Protein AF-A0A1G1XR30-F1 (afdb_monomer_lite)

Organism: NCBI:txid1797530

pLDDT: mean 86.67, std 16.62, range [34.44, 98.75]

Structure (mmCIF, N/CA/C/O backbone):
data_AF-A0A1G1XR30-F1
#
_entry.id   AF-A0A1G1XR30-F1
#
loop_
_atom_site.group_PDB
_atom_site.id
_atom_site.type_symbol
_atom_site.label_atom_id
_atom_site.label_alt_id
_atom_site.label_comp_id
_atom_site.label_asym_id
_atom_site.label_entity_id
_atom_site.label_seq_id
_atom_site.pdbx_PDB_ins_code
_atom_site.Cartn_x
_atom_site.Cartn_y
_atom_site.Cartn_z
_atom_site.occupancy
_atom_site.B_iso_or_equiv
_atom_site.auth_seq_id
_atom_site.auth_comp_id
_atom_site.auth_asym_id
_atom_site.auth_atom_id
_atom_site.pdbx_PDB_model_num
ATOM 1 N N . MET A 1 1 ? 11.227 28.232 21.917 1.00 34.44 1 MET A N 1
ATOM 2 C CA . MET A 1 1 ? 9.806 28.380 22.288 1.00 34.44 1 MET A CA 1
ATOM 3 C C . MET A 1 1 ? 9.080 27.124 21.845 1.00 34.44 1 MET A C 1
ATOM 5 O O . MET A 1 1 ? 8.866 26.939 20.656 1.00 34.44 1 MET A O 1
ATOM 9 N N . THR A 1 2 ? 8.831 26.205 22.771 1.00 39.62 2 THR A N 1
ATOM 10 C CA . THR A 1 2 ? 8.026 25.003 22.533 1.00 39.62 2 THR A CA 1
ATOM 11 C C . THR A 1 2 ? 6.559 25.397 22.644 1.00 39.62 2 THR A C 1
ATOM 13 O O . THR A 1 2 ? 6.115 25.782 23.719 1.00 39.62 2 THR A O 1
ATOM 16 N N . ASN A 1 3 ? 5.825 25.362 21.531 1.00 47.16 3 ASN A N 1
ATOM 17 C CA . ASN A 1 3 ? 4.377 25.556 21.549 1.00 47.16 3 ASN A CA 1
ATOM 18 C C . ASN A 1 3 ? 3.740 24.361 22.264 1.00 47.16 3 ASN A C 1
ATOM 20 O O . ASN A 1 3 ? 3.674 23.264 21.707 1.00 47.16 3 ASN A O 1
ATOM 24 N N . GLU A 1 4 ? 3.308 24.564 23.506 1.00 55.84 4 GLU A N 1
ATOM 25 C CA . GLU A 1 4 ? 2.502 23.588 24.231 1.00 55.84 4 GLU A CA 1
ATOM 26 C C . GLU A 1 4 ? 1.084 23.583 23.654 1.00 55.84 4 GLU A C 1
ATOM 28 O O . GLU A 1 4 ? 0.382 24.592 23.668 1.00 55.84 4 GLU A O 1
ATOM 33 N N . ILE A 1 5 ? 0.679 22.438 23.107 1.00 66.88 5 ILE A N 1
ATOM 34 C CA . ILE A 1 5 ? -0.665 22.231 22.562 1.00 66.88 5 ILE A CA 1
ATOM 35 C C . ILE A 1 5 ? -1.652 22.164 23.730 1.00 66.88 5 ILE A C 1
ATOM 37 O O . ILE A 1 5 ? -1.473 21.377 24.664 1.00 66.88 5 ILE A O 1
ATOM 41 N N . THR A 1 6 ? -2.723 22.954 23.675 1.00 77.75 6 THR A N 1
ATOM 42 C CA . THR A 1 6 ? -3.754 22.950 24.720 1.00 77.75 6 THR A CA 1
ATOM 43 C C . THR A 1 6 ? -4.584 21.659 24.689 1.00 77.75 6 THR A C 1
ATOM 45 O O . THR A 1 6 ? -4.747 21.011 23.653 1.00 77.75 6 THR A O 1
ATOM 48 N N . LYS A 1 7 ? -5.181 21.277 25.828 1.00 67.69 7 LYS A N 1
ATOM 49 C CA . LYS A 1 7 ? -6.085 20.108 25.911 1.00 67.69 7 LYS A CA 1
ATOM 50 C C . LYS A 1 7 ? -7.277 20.211 24.948 1.00 67.69 7 LYS A C 1
ATOM 52 O O . LYS A 1 7 ? -7.730 19.194 24.429 1.00 67.69 7 LYS A O 1
ATOM 57 N N . GLU A 1 8 ? -7.756 21.427 24.694 1.00 68.44 8 GLU A N 1
ATOM 58 C CA . GLU A 1 8 ? -8.850 21.724 23.762 1.00 68.44 8 GLU A CA 1
ATOM 59 C C . GLU A 1 8 ? -8.430 21.471 22.300 1.00 68.44 8 GLU A C 1
ATOM 61 O O . GLU A 1 8 ? -9.174 20.877 21.519 1.00 68.44 8 GLU A O 1
ATOM 66 N N . GLU A 1 9 ? -7.207 21.866 21.933 1.00 68.50 9 GLU A N 1
ATOM 67 C CA . GLU A 1 9 ? -6.626 21.636 20.605 1.00 68.50 9 GLU A CA 1
ATOM 68 C C . GLU A 1 9 ? -6.297 20.162 20.375 1.00 68.50 9 GLU A C 1
ATOM 70 O O . GLU A 1 9 ? -6.609 19.625 19.311 1.00 68.50 9 GLU A O 1
ATOM 75 N N . ALA A 1 10 ? -5.753 19.479 21.386 1.00 58.66 10 ALA A N 1
ATOM 76 C CA . ALA A 1 10 ? -5.552 18.034 21.355 1.00 58.66 10 ALA A CA 1
ATOM 77 C C . ALA A 1 10 ? -6.887 17.289 21.169 1.00 58.66 10 ALA A C 1
ATOM 79 O O . ALA A 1 10 ? -6.983 16.386 20.336 1.00 58.66 10 ALA A O 1
ATOM 80 N N . LYS A 1 11 ? -7.948 17.708 21.874 1.00 58.22 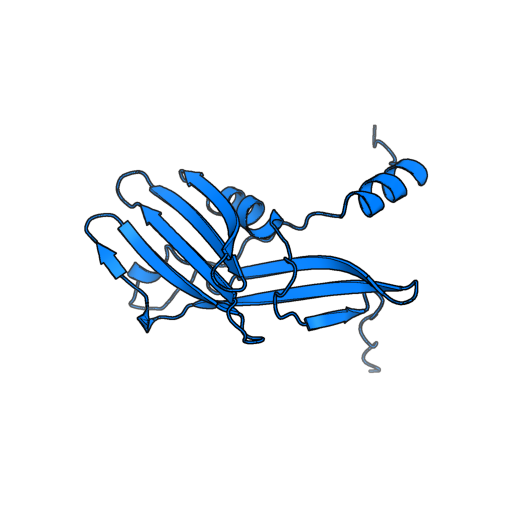11 LYS A N 1
ATOM 81 C CA . LYS A 1 11 ? -9.295 17.135 21.735 1.00 58.22 11 LYS A CA 1
ATOM 82 C C . LYS A 1 11 ? -9.871 17.362 20.332 1.00 58.22 11 LYS A C 1
ATOM 84 O O . LYS A 1 11 ? -10.321 16.400 19.717 1.00 58.22 11 LYS A O 1
ATOM 89 N N . LYS A 1 12 ? -9.780 18.580 19.782 1.00 57.88 12 LYS A N 1
ATOM 90 C CA . LYS A 1 12 ? -10.214 18.888 18.403 1.00 57.88 12 LYS A CA 1
ATOM 91 C C . LYS A 1 12 ? -9.410 18.128 17.343 1.00 57.88 12 LYS A C 1
ATOM 93 O O . LYS A 1 12 ? -9.978 17.685 16.348 1.00 57.88 12 LYS A O 1
ATOM 98 N N . ALA A 1 13 ? -8.102 17.954 17.537 1.00 56.91 13 ALA A N 1
ATOM 99 C CA . ALA A 1 13 ? -7.259 17.153 16.647 1.00 56.91 13 ALA A CA 1
ATOM 100 C C . ALA A 1 13 ? -7.635 15.663 16.695 1.00 56.91 13 ALA A C 1
ATOM 102 O O . ALA A 1 13 ? -7.680 15.002 15.660 1.00 56.91 13 ALA A O 1
ATOM 103 N N . MET A 1 14 ? -7.972 15.143 17.878 1.00 53.34 14 MET A N 1
ATOM 104 C CA . MET A 1 14 ? -8.481 13.779 18.035 1.00 53.34 14 MET A CA 1
ATOM 105 C C . MET A 1 14 ? -9.881 13.593 17.434 1.00 53.34 14 MET A C 1
ATOM 107 O O . MET A 1 14 ? -10.152 12.536 16.872 1.00 53.34 14 MET A O 1
ATOM 111 N N . GLU A 1 15 ? -10.757 14.598 17.517 1.00 53.97 15 GLU A N 1
ATOM 112 C CA . GLU A 1 15 ? -12.091 14.591 16.891 1.00 53.97 15 GLU A CA 1
ATOM 113 C C . GLU A 1 15 ? -12.017 14.649 15.358 1.00 53.97 15 GLU A C 1
ATOM 115 O O . GLU A 1 15 ? -12.834 14.028 14.683 1.00 53.97 15 GLU A O 1
ATOM 120 N N . LYS A 1 16 ? -10.998 15.318 14.804 1.00 55.72 16 LYS A N 1
ATOM 121 C CA . LYS A 1 16 ? -10.671 15.285 13.367 1.00 55.72 16 LYS A CA 1
ATOM 122 C C . LYS A 1 16 ? -9.997 13.981 12.916 1.00 55.72 16 LYS A C 1
ATOM 124 O O . LYS A 1 16 ? -9.879 13.752 11.716 1.00 55.72 16 LYS A O 1
ATOM 129 N N . GLY A 1 17 ? -9.577 13.136 13.859 1.00 57.28 17 GLY A N 1
ATOM 130 C CA . GLY A 1 17 ? -8.796 11.929 13.611 1.00 57.28 17 GLY A CA 1
ATOM 131 C C . GLY A 1 17 ? -7.291 12.207 13.539 1.00 57.28 17 GLY A C 1
ATOM 132 O O . GLY A 1 17 ? -6.822 13.113 12.849 1.00 57.28 17 GLY A O 1
ATOM 133 N N . THR A 1 18 ? -6.501 11.400 14.250 1.00 66.75 18 THR A N 1
ATOM 134 C CA . THR A 1 18 ? -5.039 11.398 14.110 1.00 66.75 18 THR A CA 1
ATOM 135 C C . THR A 1 18 ? -4.657 10.597 12.869 1.00 66.75 18 THR A C 1
ATOM 137 O O . THR A 1 18 ? -5.009 9.422 12.754 1.00 66.75 18 THR A O 1
ATOM 140 N N . HIS A 1 19 ? -3.923 11.232 11.957 1.00 70.56 19 HIS A N 1
ATOM 141 C CA . HIS A 1 19 ? -3.406 10.597 10.750 1.00 70.56 19 HIS A CA 1
ATOM 142 C C . HIS A 1 19 ? -2.028 10.002 11.052 1.00 70.56 19 HIS A C 1
ATOM 144 O O . HIS A 1 19 ? -1.171 10.684 11.614 1.00 70.56 19 HIS A O 1
ATOM 150 N N . PHE A 1 20 ? -1.812 8.739 10.688 1.00 84.69 20 PHE A N 1
ATOM 151 C CA . PHE A 1 20 ? -0.543 8.049 10.906 1.00 84.69 20 PHE A CA 1
ATOM 152 C C . PHE A 1 20 ? 0.108 7.728 9.570 1.00 84.69 20 PHE A C 1
ATOM 154 O O . PHE A 1 20 ? -0.454 6.987 8.767 1.00 84.69 20 PHE A O 1
ATOM 161 N N . GLY A 1 21 ? 1.294 8.291 9.353 1.00 90.94 21 GLY A N 1
ATOM 162 C CA . GLY A 1 21 ? 2.155 7.939 8.235 1.00 90.94 21 GLY A CA 1
ATOM 163 C C . GLY A 1 21 ? 3.177 6.888 8.658 1.00 90.94 21 GLY A C 1
ATOM 164 O O . GLY A 1 21 ? 3.831 7.028 9.689 1.00 90.94 21 GLY A O 1
ATOM 165 N N . PHE A 1 22 ? 3.338 5.861 7.838 1.00 95.31 22 PHE A N 1
ATOM 166 C CA . PHE A 1 22 ? 4.352 4.825 7.956 1.00 95.31 22 PHE A CA 1
ATOM 167 C C . PHE A 1 22 ? 5.174 4.768 6.675 1.00 95.31 22 PHE A C 1
ATOM 169 O O . PHE A 1 22 ? 4.650 4.900 5.567 1.00 95.31 22 PHE A O 1
ATOM 176 N N . VAL A 1 23 ? 6.472 4.528 6.830 1.00 97.00 23 VAL A N 1
ATOM 177 C CA . VAL A 1 23 ? 7.369 4.260 5.710 1.00 97.00 23 VAL A CA 1
ATOM 178 C C . VAL A 1 23 ? 7.777 2.792 5.788 1.00 97.00 23 VAL A C 1
ATOM 180 O O . VAL A 1 23 ? 8.439 2.408 6.751 1.00 97.00 23 VAL A O 1
ATOM 183 N N . PRO A 1 24 ? 7.368 1.952 4.826 1.00 97.31 24 PRO A N 1
ATOM 184 C CA . PRO A 1 24 ? 7.743 0.553 4.814 1.00 97.31 24 PRO A CA 1
ATOM 185 C C . PRO A 1 24 ? 9.203 0.384 4.396 1.00 97.31 24 PRO A C 1
ATOM 187 O O . PRO A 1 24 ? 9.777 1.216 3.684 1.00 97.31 24 PRO A O 1
ATOM 190 N N . HIS A 1 25 ? 9.781 -0.745 4.791 1.00 97.06 25 HIS A N 1
ATOM 191 C CA . HIS A 1 25 ? 11.036 -1.211 4.216 1.00 97.06 25 HIS A CA 1
ATOM 192 C C . HIS A 1 25 ? 10.829 -1.641 2.763 1.00 97.06 25 HIS A C 1
ATOM 194 O O . HIS A 1 25 ? 9.729 -2.037 2.364 1.00 97.06 25 HIS A O 1
ATOM 200 N N . ARG A 1 26 ? 11.898 -1.570 1.969 1.00 96.44 26 ARG A N 1
ATOM 201 C CA . ARG A 1 26 ? 11.903 -2.110 0.609 1.00 96.44 26 ARG A CA 1
ATOM 202 C C . ARG A 1 26 ? 11.805 -3.634 0.645 1.00 96.44 26 ARG A C 1
ATOM 204 O O . ARG A 1 26 ? 12.294 -4.279 1.568 1.00 96.44 26 ARG A O 1
ATOM 211 N N . LEU A 1 27 ? 11.177 -4.196 -0.378 1.00 96.38 27 LEU A N 1
ATOM 212 C CA . LEU A 1 27 ? 11.146 -5.623 -0.647 1.00 96.38 27 LEU A CA 1
ATOM 213 C C . LEU A 1 27 ? 12.463 -6.021 -1.313 1.00 96.38 27 LEU A C 1
ATOM 215 O O . LEU A 1 27 ? 12.609 -5.965 -2.533 1.00 96.38 27 LEU A O 1
ATOM 219 N N . GLU A 1 28 ? 13.433 -6.394 -0.489 1.00 95.12 28 GLU A N 1
ATOM 220 C CA . GLU A 1 28 ? 14.760 -6.799 -0.940 1.00 95.12 28 GLU A CA 1
ATOM 221 C C . GLU A 1 28 ? 14.857 -8.323 -0.962 1.00 95.12 28 GLU A C 1
ATOM 223 O O . GLU A 1 28 ? 14.892 -8.983 0.076 1.00 95.12 28 GLU A O 1
ATOM 228 N N . ILE A 1 29 ? 14.903 -8.894 -2.166 1.00 92.62 29 ILE A N 1
ATOM 229 C CA . ILE A 1 29 ? 15.089 -10.332 -2.370 1.00 92.62 29 ILE A CA 1
ATOM 230 C C . ILE A 1 29 ? 16.402 -10.537 -3.120 1.00 92.62 29 ILE A C 1
ATOM 232 O O . ILE A 1 29 ? 16.587 -10.045 -4.238 1.00 92.62 29 ILE A O 1
ATOM 236 N N . LYS A 1 30 ? 17.328 -11.284 -2.510 1.00 92.38 30 LYS A N 1
ATOM 237 C CA . LYS A 1 30 ? 18.632 -11.585 -3.111 1.00 92.38 30 LYS A CA 1
ATOM 238 C C . LYS A 1 30 ? 18.436 -12.247 -4.480 1.00 92.38 30 LYS A C 1
ATOM 240 O O . LYS A 1 30 ? 17.761 -13.263 -4.588 1.00 92.38 30 LYS A O 1
ATOM 245 N N . GLY A 1 31 ? 19.031 -11.659 -5.518 1.00 90.69 31 GLY A N 1
ATOM 246 C CA . GLY A 1 31 ? 18.922 -12.141 -6.901 1.00 90.69 31 GLY A CA 1
ATOM 247 C C . GLY A 1 31 ? 17.702 -11.635 -7.685 1.00 90.69 31 GLY A C 1
ATOM 248 O O . GLY A 1 31 ? 17.606 -11.927 -8.871 1.00 90.69 31 GLY A O 1
ATOM 249 N N . PHE A 1 32 ? 16.806 -10.842 -7.080 1.00 90.62 32 PHE A N 1
ATOM 250 C CA . PHE A 1 32 ? 15.586 -10.347 -7.734 1.00 90.62 32 PHE A CA 1
ATOM 251 C C . PHE A 1 32 ? 15.389 -8.835 -7.544 1.00 90.62 32 PHE A C 1
ATOM 253 O O . PHE A 1 32 ? 14.414 -8.380 -6.947 1.00 90.62 32 PHE A O 1
ATOM 260 N N . SER A 1 33 ? 16.294 -8.038 -8.119 1.00 90.31 33 SER A N 1
ATOM 261 C CA . SER A 1 33 ? 16.284 -6.567 -8.013 1.00 90.31 33 SER A CA 1
ATOM 262 C C . SER A 1 33 ? 15.014 -5.898 -8.547 1.00 90.31 33 SER A C 1
ATOM 264 O O . SER A 1 33 ? 14.679 -4.799 -8.111 1.00 90.31 33 SER A O 1
ATOM 266 N N . LYS A 1 34 ? 14.266 -6.567 -9.437 1.00 89.94 34 LYS A N 1
ATOM 267 C CA . LYS A 1 34 ? 12.977 -6.082 -9.963 1.00 89.94 34 LYS A CA 1
ATOM 268 C C . LYS A 1 34 ? 11.943 -5.775 -8.869 1.00 89.94 34 LYS A C 1
ATOM 270 O O . LYS A 1 34 ? 11.032 -4.985 -9.097 1.00 89.94 34 LYS A O 1
ATOM 275 N N . TYR A 1 35 ? 12.084 -6.375 -7.684 1.00 93.62 35 TYR A N 1
ATOM 276 C CA . TYR A 1 35 ? 11.184 -6.144 -6.555 1.00 93.62 35 TYR A CA 1
ATOM 277 C C . TYR A 1 35 ? 11.586 -4.958 -5.668 1.00 93.62 35 TYR A C 1
ATOM 279 O O . TYR A 1 35 ? 10.769 -4.502 -4.876 1.00 93.62 35 TYR A O 1
ATOM 287 N N . ASN A 1 36 ? 12.773 -4.372 -5.852 1.00 93.88 36 ASN A N 1
ATOM 288 C CA . ASN A 1 36 ? 13.285 -3.299 -4.987 1.00 93.88 36 ASN A CA 1
ATOM 289 C C . ASN A 1 36 ? 12.482 -1.985 -5.088 1.00 93.88 36 ASN A C 1
ATOM 291 O O . ASN A 1 36 ? 12.627 -1.089 -4.247 1.00 93.88 36 ASN A O 1
ATOM 295 N N . HIS A 1 37 ? 11.637 -1.857 -6.115 1.00 94.75 37 HIS A N 1
ATOM 296 C CA . HIS A 1 37 ? 10.672 -0.766 -6.266 1.00 94.75 37 HIS A CA 1
ATOM 297 C C . HIS A 1 37 ? 9.447 -0.926 -5.365 1.00 94.75 37 HIS A C 1
ATOM 299 O O . HIS A 1 37 ? 8.627 -0.025 -5.284 1.00 94.75 37 HIS A O 1
ATOM 305 N N . PHE A 1 38 ? 9.298 -2.048 -4.674 1.00 97.62 38 PHE A N 1
ATOM 306 C CA . PHE A 1 38 ? 8.091 -2.374 -3.938 1.00 97.62 38 PHE A CA 1
ATOM 307 C C . PHE A 1 38 ? 8.369 -2.509 -2.442 1.00 97.62 38 PHE A C 1
ATOM 309 O O . PHE A 1 38 ? 9.497 -2.809 -2.056 1.00 97.62 38 PHE A O 1
ATOM 316 N N . PRO A 1 39 ? 7.394 -2.214 -1.571 1.00 97.81 39 PRO A N 1
ATOM 317 C CA . PRO A 1 39 ? 7.553 -2.363 -0.129 1.00 97.81 39 PRO A CA 1
ATOM 318 C C . PRO A 1 39 ? 7.408 -3.823 0.304 1.00 97.81 39 PRO A C 1
ATOM 320 O O . PRO A 1 39 ? 6.658 -4.580 -0.313 1.00 97.81 39 PRO A O 1
ATOM 323 N N . LEU A 1 40 ? 8.079 -4.206 1.395 1.00 98.00 40 LEU A N 1
ATOM 324 C CA . LEU A 1 40 ? 7.949 -5.543 1.988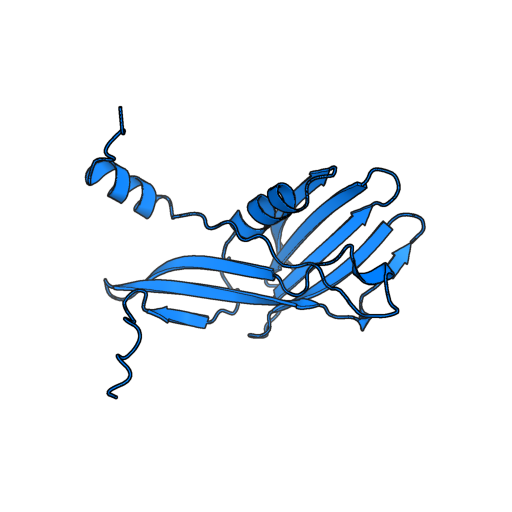 1.00 98.00 40 LEU A CA 1
ATOM 325 C C . LEU A 1 40 ? 6.493 -5.843 2.372 1.00 98.00 40 LEU A C 1
ATOM 327 O O . LEU A 1 40 ? 5.957 -6.893 2.043 1.00 98.00 40 LEU A O 1
ATOM 331 N N . ASN A 1 41 ? 5.855 -4.886 3.036 1.00 98.25 41 ASN A N 1
ATOM 332 C CA . ASN A 1 41 ? 4.447 -4.873 3.407 1.00 98.25 41 ASN A CA 1
ATOM 333 C C . ASN A 1 41 ? 4.022 -3.413 3.636 1.00 98.25 41 ASN A C 1
ATOM 335 O O . ASN A 1 41 ? 4.872 -2.540 3.816 1.00 98.25 41 ASN A O 1
ATOM 339 N N . VAL A 1 42 ? 2.720 -3.125 3.638 1.00 98.44 42 VAL A N 1
ATOM 340 C CA . VAL A 1 42 ? 2.202 -1.767 3.886 1.00 98.44 42 VAL A CA 1
ATOM 341 C C . VAL A 1 42 ? 1.223 -1.780 5.052 1.00 98.44 42 VAL A C 1
ATOM 343 O O . VAL A 1 42 ? 0.260 -2.544 5.063 1.00 98.44 42 VAL A O 1
ATOM 346 N N . LEU A 1 43 ? 1.483 -0.923 6.038 1.00 97.81 43 LEU A N 1
ATOM 347 C CA . LEU A 1 43 ? 0.677 -0.766 7.243 1.00 97.81 43 LEU A CA 1
ATOM 348 C C . LEU A 1 43 ? -0.244 0.451 7.114 1.00 97.81 43 LEU A C 1
ATOM 350 O O . LEU A 1 43 ? 0.224 1.562 6.869 1.00 97.81 43 LEU A O 1
ATOM 354 N N . PHE A 1 44 ? -1.534 0.248 7.365 1.00 96.19 44 PHE A N 1
ATOM 355 C CA . PHE A 1 44 ? -2.502 1.320 7.583 1.00 96.19 44 PHE A CA 1
ATOM 356 C C . PHE A 1 44 ? -3.021 1.256 9.014 1.00 96.19 44 PHE A C 1
ATOM 358 O O . PHE A 1 44 ? -3.319 0.176 9.530 1.00 96.19 44 PHE A O 1
ATOM 365 N N . MET A 1 45 ? -3.159 2.420 9.646 1.00 93.50 45 MET A N 1
ATOM 366 C CA . MET A 1 45 ? -3.685 2.527 11.001 1.00 93.50 45 MET A CA 1
ATOM 367 C C . MET A 1 45 ? -4.651 3.698 11.121 1.00 93.50 45 MET A C 1
ATOM 369 O O . MET A 1 45 ? -4.421 4.773 10.568 1.00 93.50 45 MET A O 1
ATOM 373 N N . SER A 1 46 ? -5.698 3.499 11.913 1.00 90.06 46 SER A N 1
ATOM 374 C CA . SER A 1 46 ? -6.566 4.577 12.377 1.00 90.06 46 SER A CA 1
ATOM 375 C C . SER A 1 46 ? -6.908 4.376 13.844 1.00 90.06 46 SER A C 1
ATOM 377 O O . SER A 1 46 ? -7.012 3.246 14.326 1.00 90.06 46 SER A O 1
ATOM 379 N N . LEU A 1 47 ? -7.089 5.483 14.558 1.00 86.81 47 LEU A N 1
ATOM 380 C CA . LEU A 1 47 ? -7.645 5.468 15.904 1.00 86.81 47 LEU A CA 1
ATOM 381 C C . LEU A 1 47 ? -9.163 5.588 15.824 1.00 86.81 47 LEU A C 1
ATOM 383 O O . LEU A 1 47 ? -9.691 6.406 15.075 1.00 86.81 47 LEU A O 1
ATOM 387 N N . ALA A 1 48 ? -9.852 4.796 16.631 1.00 73.75 48 ALA A N 1
ATOM 388 C CA . ALA A 1 48 ? -11.287 4.881 16.827 1.00 73.75 48 ALA A CA 1
ATOM 389 C C . ALA A 1 48 ? -11.604 4.899 18.325 1.00 73.75 48 ALA A C 1
ATOM 391 O O . ALA A 1 48 ? -10.777 4.538 19.166 1.00 73.75 48 ALA A O 1
ATOM 392 N N . LYS A 1 49 ? -12.822 5.319 18.664 1.00 71.50 49 LYS A N 1
ATOM 393 C CA . LYS A 1 49 ? -13.391 5.101 19.994 1.00 71.50 49 LYS A CA 1
ATOM 394 C C . LYS A 1 49 ? -14.385 3.951 19.912 1.00 71.50 49 LYS A C 1
ATOM 396 O O . LYS A 1 49 ? -15.270 3.973 19.060 1.00 71.50 49 LYS A O 1
ATOM 401 N N . LYS A 1 50 ? -14.246 2.974 20.800 1.00 67.25 50 LYS A N 1
ATOM 402 C CA . LYS A 1 50 ? -15.187 1.869 20.985 1.00 67.25 50 LYS A CA 1
ATOM 403 C C . LYS A 1 50 ? -15.494 1.762 22.474 1.00 67.25 50 LYS A C 1
ATOM 405 O O . LYS A 1 50 ? -14.571 1.680 23.277 1.00 67.25 50 LYS A O 1
ATOM 410 N N . ASP A 1 51 ? -16.772 1.844 22.837 1.00 77.88 51 ASP A N 1
ATOM 411 C CA . ASP A 1 51 ? -17.246 1.735 24.226 1.00 77.88 51 ASP A CA 1
ATOM 412 C C . ASP A 1 51 ? -16.519 2.689 25.197 1.00 77.88 51 ASP A C 1
ATOM 414 O O . ASP A 1 51 ? -16.083 2.317 26.284 1.00 77.88 51 ASP A O 1
ATOM 418 N N . GLY A 1 52 ? -16.305 3.936 24.760 1.00 75.69 52 GLY A N 1
ATOM 419 C CA . GLY A 1 52 ? -15.593 4.965 25.529 1.00 75.69 52 GLY A CA 1
ATOM 420 C C . GLY A 1 52 ? -14.069 4.791 25.601 1.00 75.69 52 GLY A C 1
ATOM 421 O O . GLY A 1 52 ? -13.380 5.704 26.056 1.00 75.69 52 GLY A O 1
ATOM 422 N N . LYS A 1 53 ? -13.520 3.676 25.105 1.00 77.94 53 LYS A N 1
ATOM 423 C CA . LYS A 1 53 ? -12.080 3.399 25.056 1.00 77.94 53 LYS A CA 1
ATOM 424 C C . LYS A 1 53 ? -11.498 3.717 23.686 1.00 77.94 53 LYS A C 1
ATOM 426 O O . LYS A 1 53 ? -12.146 3.552 22.653 1.00 77.94 53 LYS A O 1
ATOM 431 N N . GLN A 1 54 ? -10.249 4.169 23.675 1.00 78.75 54 GLN A N 1
ATOM 432 C CA . GLN A 1 54 ? -9.503 4.365 22.440 1.00 78.75 54 GLN A CA 1
ATOM 433 C C . GLN A 1 54 ? -8.945 3.025 21.957 1.00 78.75 54 GLN A C 1
ATOM 435 O O . GLN A 1 54 ? -8.193 2.356 22.668 1.00 78.75 54 GLN A O 1
ATOM 440 N N .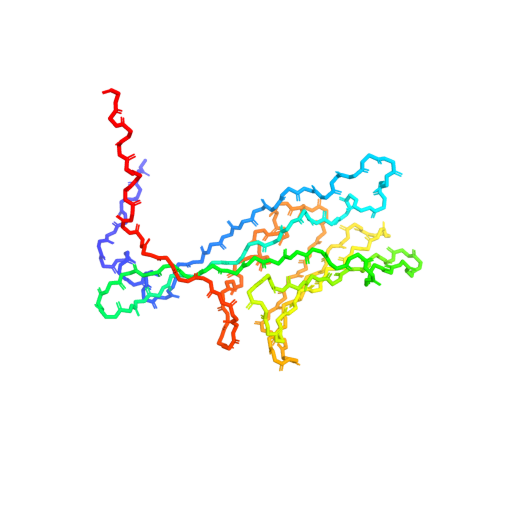 VAL A 1 55 ? -9.297 2.661 20.731 1.00 83.31 55 VAL A N 1
ATOM 441 C CA . VAL A 1 55 ? -8.798 1.469 20.047 1.00 83.31 55 VAL A CA 1
ATOM 442 C C . VAL A 1 55 ? -8.036 1.892 18.800 1.00 83.31 55 VAL A C 1
ATOM 444 O O . VAL A 1 55 ? -8.379 2.883 18.151 1.00 83.31 55 VAL A O 1
ATOM 447 N N . ARG A 1 56 ? -6.998 1.140 18.445 1.00 88.12 56 ARG A N 1
ATOM 448 C CA . ARG A 1 56 ? -6.339 1.262 17.142 1.00 88.12 56 ARG A CA 1
ATOM 449 C C . ARG A 1 56 ? -6.804 0.125 16.248 1.00 88.12 56 ARG A C 1
ATOM 451 O O . ARG A 1 56 ? -6.767 -1.035 16.652 1.00 88.12 56 ARG A O 1
ATOM 458 N N . GLY A 1 57 ? -7.242 0.463 15.045 1.00 90.38 57 GLY A N 1
ATOM 459 C CA . GLY A 1 57 ? -7.417 -0.499 13.967 1.00 90.38 57 GLY A CA 1
ATOM 460 C C . GLY A 1 57 ? -6.144 -0.547 13.134 1.00 90.38 57 GLY A C 1
ATOM 461 O O . GLY A 1 57 ? -5.581 0.501 12.816 1.00 90.38 57 GLY A O 1
ATOM 462 N N . ILE A 1 58 ? -5.708 -1.749 12.770 1.00 93.69 58 ILE A N 1
ATOM 463 C CA . ILE A 1 58 ? -4.520 -1.987 11.949 1.00 93.69 58 ILE A CA 1
ATOM 464 C C . ILE A 1 58 ? -4.877 -2.902 10.774 1.00 93.69 58 ILE A C 1
ATOM 466 O O . ILE A 1 58 ? -5.414 -3.988 10.984 1.00 93.69 58 ILE A O 1
ATOM 470 N N . ALA A 1 59 ? -4.519 -2.500 9.555 1.00 96.31 59 ALA A N 1
ATOM 471 C CA . ALA A 1 59 ? -4.545 -3.347 8.364 1.00 96.31 59 ALA A CA 1
ATOM 472 C C . ALA A 1 59 ? -3.131 -3.472 7.788 1.00 96.31 59 ALA A C 1
ATOM 474 O O . ALA A 1 59 ? -2.423 -2.472 7.653 1.00 96.31 59 ALA A O 1
ATOM 475 N N . VAL A 1 60 ? -2.722 -4.699 7.467 1.00 98.31 60 VAL A N 1
ATOM 476 C CA . VAL A 1 60 ? -1.417 -4.992 6.866 1.00 98.31 60 VAL A CA 1
ATOM 477 C C . VAL A 1 60 ? -1.656 -5.601 5.498 1.00 98.31 60 VAL A C 1
ATOM 479 O O . VAL A 1 60 ? -2.471 -6.509 5.353 1.00 98.31 60 VAL A O 1
ATOM 482 N N . TYR A 1 61 ? -0.952 -5.071 4.509 1.00 98.69 61 TYR A N 1
ATOM 483 C CA . TYR A 1 61 ? -1.033 -5.488 3.121 1.00 98.69 61 TYR A CA 1
ATOM 484 C C . TYR A 1 61 ? 0.278 -6.147 2.714 1.00 98.69 61 TYR A C 1
ATOM 486 O O . TYR A 1 61 ? 1.339 -5.535 2.862 1.00 98.69 61 TYR A O 1
ATOM 494 N N . GLU A 1 62 ? 0.198 -7.362 2.182 1.00 98.69 62 GLU A N 1
ATOM 495 C CA . GLU A 1 62 ? 1.347 -8.140 1.712 1.00 98.69 62 GLU A CA 1
ATOM 496 C C . GLU A 1 62 ? 1.354 -8.266 0.185 1.00 98.69 62 GLU A C 1
ATOM 498 O O . GLU A 1 62 ? 0.283 -8.272 -0.436 1.00 98.69 62 GLU A O 1
ATOM 503 N N . PRO A 1 63 ? 2.547 -8.322 -0.438 1.00 98.25 63 PRO A N 1
ATOM 504 C CA . PRO A 1 63 ? 2.679 -8.393 -1.885 1.00 98.25 63 PRO A CA 1
ATOM 505 C C . PRO A 1 63 ? 2.083 -9.696 -2.418 1.00 98.25 63 PRO A C 1
ATOM 507 O O . PRO A 1 63 ? 2.382 -10.787 -1.938 1.00 98.25 63 PRO A O 1
ATOM 510 N N . ASP A 1 64 ? 1.273 -9.587 -3.466 1.00 97.75 64 ASP A N 1
ATOM 511 C CA . ASP A 1 64 ? 0.812 -10.725 -4.254 1.00 97.75 64 ASP A CA 1
ATOM 512 C C . ASP A 1 64 ? 1.724 -10.869 -5.480 1.00 97.75 64 ASP A C 1
ATOM 514 O O . ASP A 1 64 ? 1.509 -10.244 -6.524 1.00 97.75 64 ASP A O 1
ATOM 518 N N . PHE A 1 65 ? 2.776 -11.682 -5.344 1.00 96.00 65 PHE A N 1
ATOM 519 C CA . PHE A 1 65 ? 3.819 -11.842 -6.365 1.00 96.00 65 PHE A CA 1
ATOM 520 C C . PHE A 1 65 ? 3.287 -12.291 -7.733 1.00 96.00 65 PHE A C 1
ATOM 522 O O . PHE A 1 65 ? 3.897 -11.966 -8.754 1.00 96.00 65 PHE A O 1
ATOM 529 N N . HIS A 1 66 ? 2.146 -12.985 -7.783 1.00 97.19 66 HIS A N 1
ATOM 530 C CA . HIS A 1 66 ? 1.522 -13.426 -9.035 1.00 97.19 66 HIS A CA 1
ATOM 531 C C . HIS A 1 66 ? 0.930 -12.271 -9.849 1.00 97.19 66 HIS A C 1
ATOM 533 O O . HIS A 1 66 ? 0.651 -12.421 -11.037 1.00 97.19 66 HIS A O 1
ATOM 539 N N . THR A 1 67 ? 0.752 -11.106 -9.227 1.00 97.94 67 THR A N 1
ATOM 540 C CA . THR A 1 67 ? 0.218 -9.905 -9.879 1.00 97.94 67 THR A CA 1
ATOM 541 C C . THR A 1 67 ? 1.299 -8.959 -10.371 1.00 97.94 67 THR A C 1
ATOM 543 O O . THR A 1 67 ? 0.968 -7.944 -10.988 1.00 97.94 67 THR A O 1
ATOM 546 N N . TYR A 1 68 ? 2.573 -9.276 -10.117 1.00 97.81 68 TYR A N 1
ATOM 547 C CA . TYR A 1 68 ? 3.670 -8.478 -10.636 1.00 97.81 68 TYR A CA 1
ATOM 548 C C . TYR A 1 68 ? 3.625 -8.456 -12.164 1.00 97.81 68 TYR A C 1
ATOM 550 O O . TYR A 1 68 ? 3.637 -9.500 -12.821 1.00 97.81 68 TYR A O 1
ATOM 558 N N . LYS A 1 69 ? 3.609 -7.250 -12.725 1.00 97.25 69 LYS A N 1
ATOM 559 C CA . LYS A 1 69 ? 3.668 -7.018 -14.165 1.00 97.25 69 LYS A CA 1
ATOM 560 C C . LYS A 1 69 ? 4.668 -5.913 -14.461 1.00 97.25 69 LYS A C 1
ATOM 562 O O . LYS A 1 69 ? 4.714 -4.907 -13.752 1.00 97.25 69 LYS A O 1
ATOM 567 N N . LYS A 1 70 ? 5.432 -6.102 -15.535 1.00 96.88 70 LYS A N 1
ATOM 568 C CA . LYS A 1 70 ? 6.255 -5.062 -16.148 1.00 96.88 70 LYS A CA 1
ATOM 569 C C . LYS A 1 70 ? 5.738 -4.804 -17.557 1.00 96.88 70 LYS A C 1
ATOM 571 O O . LYS A 1 70 ? 5.692 -5.734 -18.356 1.00 96.88 70 LYS A O 1
ATOM 576 N N . ASP A 1 71 ? 5.345 -3.567 -17.827 1.00 95.75 71 ASP A N 1
ATOM 577 C CA . ASP A 1 71 ? 4.895 -3.102 -19.139 1.00 95.75 71 ASP A CA 1
ATOM 578 C C . ASP A 1 71 ? 5.706 -1.861 -19.524 1.00 95.75 71 ASP A C 1
ATOM 580 O O . ASP A 1 71 ? 5.539 -0.777 -18.960 1.00 95.75 71 ASP A O 1
ATOM 584 N N . GLY A 1 72 ? 6.690 -2.053 -20.404 1.00 96.00 72 GLY A N 1
ATOM 585 C CA . GLY A 1 72 ? 7.703 -1.042 -20.694 1.00 96.00 72 GLY A CA 1
ATOM 586 C C . GLY A 1 72 ? 8.432 -0.576 -19.425 1.00 96.00 72 GLY A C 1
ATOM 587 O O . GLY A 1 72 ? 9.137 -1.352 -18.777 1.00 96.00 72 GLY A O 1
ATOM 588 N N . HIS A 1 73 ? 8.260 0.702 -19.083 1.00 96.62 73 HIS A N 1
ATOM 589 C CA . HIS A 1 73 ? 8.848 1.347 -17.902 1.00 96.62 73 HIS A CA 1
ATOM 590 C C . HIS A 1 73 ? 7.976 1.238 -16.640 1.00 96.62 73 HIS A C 1
ATOM 592 O O . HIS A 1 73 ? 8.394 1.668 -15.565 1.00 96.62 73 HIS A O 1
ATOM 598 N N . LEU A 1 74 ? 6.762 0.692 -16.745 1.00 97.56 74 LEU A N 1
ATOM 599 C CA . LEU A 1 74 ? 5.834 0.574 -15.626 1.00 97.56 74 LEU A CA 1
ATOM 600 C C . LEU A 1 74 ? 6.003 -0.774 -14.934 1.00 97.56 74 LEU A C 1
ATOM 602 O O . LEU A 1 74 ? 5.882 -1.829 -15.553 1.00 97.56 74 LEU A O 1
ATOM 606 N N . ASN A 1 75 ? 6.223 -0.734 -13.625 1.00 97.81 75 ASN A N 1
ATOM 607 C CA . ASN A 1 75 ? 6.177 -1.890 -12.743 1.00 97.81 75 ASN A CA 1
ATOM 608 C C . ASN A 1 75 ? 4.919 -1.787 -11.883 1.00 97.81 75 ASN A C 1
ATOM 610 O O . ASN A 1 75 ? 4.743 -0.799 -11.178 1.00 97.81 75 ASN A O 1
ATOM 614 N N . LEU A 1 76 ? 4.071 -2.809 -11.898 1.00 98.06 76 LEU A N 1
ATOM 615 C CA . LEU A 1 76 ? 2.831 -2.879 -11.125 1.00 98.06 76 LEU A CA 1
ATOM 616 C C . LEU A 1 76 ? 2.868 -4.105 -10.213 1.00 98.06 76 LEU A C 1
ATOM 618 O O . LEU A 1 76 ? 3.261 -5.184 -10.651 1.00 98.06 76 LEU A O 1
ATOM 622 N N . MET A 1 77 ? 2.392 -3.958 -8.980 1.00 98.50 77 MET A N 1
ATOM 623 C CA . MET A 1 77 ? 2.081 -5.088 -8.107 1.00 98.50 77 MET A CA 1
ATOM 624 C C . MET A 1 77 ? 0.880 -4.765 -7.226 1.00 98.50 77 MET A C 1
ATOM 626 O O . MET A 1 77 ? 0.735 -3.648 -6.717 1.00 98.50 77 MET A O 1
ATOM 630 N N . ARG A 1 78 ? 0.008 -5.757 -7.058 1.00 98.56 78 ARG A N 1
ATOM 631 C CA . ARG A 1 78 ? -1.095 -5.714 -6.106 1.00 98.56 78 ARG A CA 1
ATOM 632 C C . ARG A 1 78 ? -0.641 -6.309 -4.780 1.00 98.56 78 ARG A C 1
ATOM 634 O O . ARG A 1 78 ? 0.175 -7.223 -4.724 1.00 98.56 78 ARG A O 1
ATOM 641 N N . TYR A 1 79 ? -1.222 -5.790 -3.718 1.00 98.75 79 TYR A N 1
ATOM 642 C CA . TYR A 1 79 ? -1.102 -6.272 -2.362 1.00 98.75 79 TYR A CA 1
ATOM 643 C C . TYR A 1 79 ? -2.491 -6.624 -1.846 1.00 98.75 79 TYR A C 1
ATOM 645 O O . TYR A 1 79 ? -3.469 -5.945 -2.179 1.00 98.75 79 TYR A O 1
ATOM 653 N N . HIS A 1 80 ? -2.572 -7.654 -1.014 1.00 98.44 80 HIS A N 1
ATOM 654 C CA . HIS A 1 80 ? -3.812 -8.086 -0.380 1.00 98.44 80 HIS A CA 1
ATOM 655 C C . HIS A 1 80 ? -3.737 -7.863 1.127 1.00 98.44 80 HIS A C 1
ATOM 657 O O . HIS A 1 80 ? -2.673 -7.968 1.736 1.00 98.44 80 HIS A O 1
ATOM 663 N N . ASN A 1 81 ? -4.874 -7.533 1.729 1.00 98.38 81 ASN A N 1
ATOM 664 C CA . ASN A 1 81 ? -4.975 -7.423 3.175 1.00 98.38 81 ASN A CA 1
ATOM 665 C C . ASN A 1 81 ? -4.886 -8.814 3.822 1.00 98.38 81 ASN A C 1
ATOM 667 O O . ASN A 1 81 ? -5.682 -9.697 3.493 1.00 98.38 81 ASN A O 1
ATOM 671 N N . ILE A 1 82 ? -3.974 -8.999 4.779 1.00 98.25 82 ILE A N 1
ATOM 672 C CA . ILE A 1 82 ? -3.778 -10.291 5.461 1.00 98.25 82 ILE A CA 1
ATOM 673 C C . ILE A 1 82 ? -4.999 -10.723 6.287 1.00 98.25 82 ILE A C 1
ATOM 675 O O . ILE A 1 82 ? -5.171 -11.901 6.583 1.00 98.25 82 ILE A O 1
ATOM 679 N N . TYR A 1 83 ? -5.871 -9.779 6.656 1.00 97.12 83 TYR A N 1
ATOM 680 C CA . TYR A 1 83 ? -7.113 -10.055 7.384 1.00 97.12 83 TYR A CA 1
ATOM 681 C C . TYR A 1 83 ? -8.282 -10.426 6.450 1.00 97.12 83 TYR A C 1
ATOM 683 O O . TYR A 1 83 ? -9.421 -10.569 6.903 1.00 97.12 83 TYR A O 1
ATOM 691 N N . GLY A 1 84 ? -8.006 -10.581 5.151 1.00 94.56 84 GLY A N 1
ATOM 692 C CA . GLY A 1 84 ? -8.948 -11.020 4.129 1.00 94.56 84 GLY A CA 1
ATOM 693 C C . GLY A 1 84 ? -9.925 -9.942 3.655 1.00 94.56 84 GLY A C 1
ATOM 694 O O . GLY A 1 84 ? -9.764 -8.746 3.903 1.00 94.56 84 GLY A O 1
ATOM 695 N N . GLY A 1 85 ? -10.978 -10.399 2.972 1.00 94.81 85 GLY A N 1
ATOM 696 C CA . GLY A 1 85 ? -11.967 -9.541 2.321 1.00 94.81 85 GLY A CA 1
ATOM 697 C C . GLY A 1 85 ? -11.507 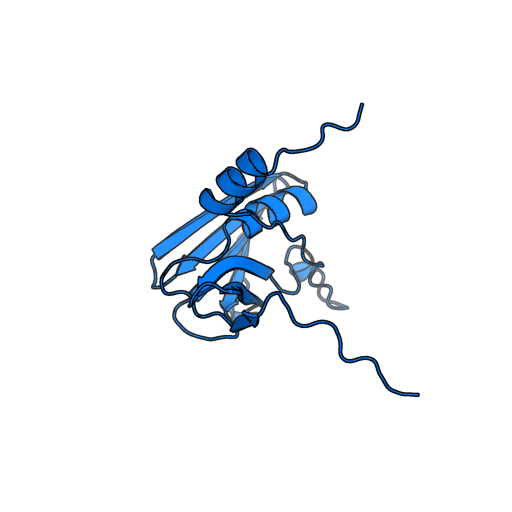-9.001 0.965 1.00 94.81 85 GLY A C 1
ATOM 698 O O . GLY A 1 85 ? -10.407 -9.279 0.496 1.00 94.81 85 GLY A O 1
ATOM 699 N N . ASP A 1 86 ? -12.377 -8.216 0.337 1.00 97.12 86 ASP A N 1
ATOM 700 C CA . ASP A 1 86 ? -12.102 -7.529 -0.925 1.00 97.12 86 ASP A CA 1
ATOM 701 C C . ASP A 1 86 ? -11.350 -6.218 -0.634 1.00 97.12 86 ASP A C 1
ATOM 703 O O . ASP A 1 86 ? -11.920 -5.130 -0.625 1.00 97.12 86 ASP A O 1
ATOM 707 N N . CYS A 1 87 ? -10.090 -6.342 -0.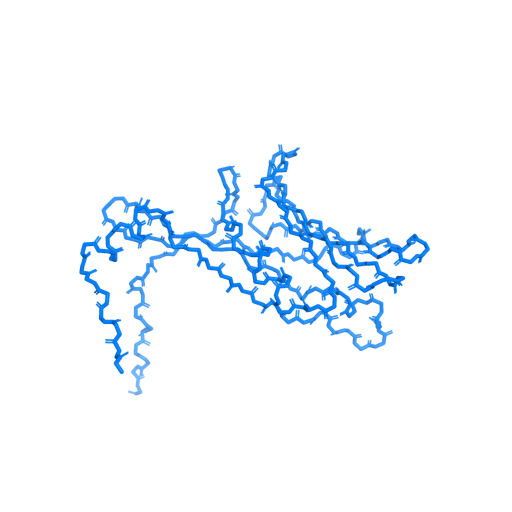214 1.00 98.12 87 CYS A N 1
ATOM 708 C CA . CYS A 1 87 ? -9.251 -5.240 0.258 1.00 98.12 87 CYS A CA 1
ATOM 709 C C . CYS A 1 87 ? -7.886 -5.308 -0.430 1.00 98.12 87 CYS A C 1
ATOM 711 O O . CYS A 1 87 ? -7.073 -6.187 -0.126 1.00 98.12 87 CYS A O 1
ATOM 713 N N . PHE A 1 88 ? -7.617 -4.354 -1.320 1.00 98.44 88 PHE A N 1
ATOM 714 C CA . PHE A 1 88 ? -6.422 -4.342 -2.156 1.00 98.44 88 PHE A CA 1
ATOM 715 C C . PHE A 1 88 ? -5.675 -3.014 -2.097 1.00 98.44 88 PHE A C 1
ATOM 717 O O . PHE A 1 88 ? -6.257 -1.941 -1.932 1.00 98.44 88 PHE A O 1
ATOM 724 N N . LEU A 1 89 ? -4.364 -3.097 -2.297 1.00 98.69 89 LEU A N 1
ATOM 725 C CA . LEU A 1 89 ? -3.506 -1.950 -2.546 1.00 98.69 89 LEU A CA 1
ATOM 726 C C . LEU A 1 89 ? -2.734 -2.195 -3.843 1.00 98.69 89 LEU A C 1
ATOM 728 O O . LEU A 1 89 ? -2.074 -3.215 -3.996 1.00 98.69 89 LEU A O 1
ATOM 732 N N . TYR A 1 90 ? -2.808 -1.255 -4.772 1.00 98.56 90 TYR A N 1
ATOM 733 C CA . TYR A 1 90 ? -2.065 -1.285 -6.025 1.00 98.56 90 TYR A CA 1
ATOM 734 C C . TYR A 1 90 ? -0.903 -0.313 -5.924 1.00 98.56 90 TYR A C 1
ATOM 736 O O . TYR A 1 90 ? -1.105 0.845 -5.558 1.00 98.56 90 TYR A O 1
ATOM 744 N N . ILE A 1 91 ? 0.299 -0.774 -6.255 1.00 98.44 91 ILE A N 1
ATOM 745 C CA . ILE A 1 91 ? 1.494 0.063 -6.322 1.00 98.44 91 ILE A CA 1
ATOM 746 C C . ILE A 1 91 ? 2.031 -0.003 -7.742 1.00 98.44 91 ILE A C 1
ATOM 748 O O . ILE A 1 91 ? 2.242 -1.088 -8.284 1.00 98.44 91 ILE A O 1
ATOM 752 N N . VAL A 1 92 ? 2.251 1.170 -8.325 1.00 98.19 92 VAL A N 1
ATOM 753 C CA . VAL A 1 92 ? 2.903 1.348 -9.619 1.00 98.19 92 VAL A CA 1
ATOM 754 C C . VAL A 1 92 ? 4.172 2.159 -9.413 1.00 98.19 92 VAL A C 1
ATOM 756 O O . VAL A 1 92 ? 4.150 3.190 -8.738 1.00 98.19 92 VAL A O 1
ATOM 759 N N . TYR A 1 93 ? 5.259 1.712 -10.028 1.00 97.75 93 TYR A N 1
ATOM 760 C CA . TYR A 1 93 ? 6.488 2.472 -10.168 1.00 97.75 93 TYR A CA 1
ATOM 761 C C . TYR A 1 93 ? 6.824 2.663 -11.645 1.00 97.75 93 TYR A C 1
ATOM 763 O O . TYR A 1 93 ? 6.922 1.698 -12.401 1.00 97.75 93 TYR A O 1
ATOM 771 N N . ASP A 1 94 ? 7.006 3.917 -12.033 1.00 97.12 94 ASP A N 1
ATOM 772 C CA . ASP A 1 94 ? 7.407 4.337 -13.368 1.00 97.12 94 ASP A CA 1
ATOM 773 C C . ASP A 1 94 ? 8.921 4.598 -13.386 1.00 97.12 94 ASP A C 1
ATOM 775 O O . ASP A 1 94 ? 9.410 5.567 -12.800 1.00 97.12 94 ASP A O 1
ATOM 779 N N . GLU A 1 95 ? 9.668 3.723 -14.062 1.00 95.69 95 GLU A N 1
ATOM 780 C CA . GLU A 1 95 ? 11.124 3.814 -14.216 1.00 95.69 95 GLU A CA 1
ATOM 781 C C . GLU A 1 95 ? 11.554 5.013 -15.080 1.00 95.69 95 GLU A C 1
ATOM 783 O O . GLU A 1 95 ? 12.661 5.516 -14.903 1.00 95.69 95 GLU A O 1
ATOM 788 N N . SER A 1 96 ? 10.698 5.511 -15.982 1.00 96.12 96 SER A N 1
ATOM 789 C CA . SER A 1 96 ? 11.053 6.596 -16.913 1.00 96.12 96 SER A CA 1
ATOM 790 C C . SER A 1 96 ? 11.240 7.935 -16.202 1.00 96.12 96 SER A C 1
ATOM 792 O O . SER A 1 96 ? 12.040 8.775 -16.615 1.00 96.12 96 SER A O 1
ATOM 794 N N . ASN A 1 97 ? 10.501 8.141 -15.113 1.00 95.19 97 ASN A N 1
ATOM 795 C CA . ASN A 1 97 ? 10.484 9.401 -14.379 1.00 95.19 97 ASN A CA 1
ATOM 796 C C . ASN A 1 97 ? 10.627 9.219 -12.860 1.00 95.19 97 ASN A C 1
ATOM 798 O O . ASN A 1 97 ? 10.617 10.214 -12.132 1.00 95.19 97 ASN A O 1
ATOM 802 N N . GLY A 1 98 ? 10.783 7.983 -12.377 1.00 95.06 98 GLY A N 1
ATOM 803 C CA . GLY A 1 98 ? 10.946 7.648 -10.966 1.00 95.06 98 GLY A CA 1
ATOM 804 C C . GLY A 1 98 ? 9.712 7.954 -10.116 1.00 95.06 98 GLY A C 1
ATOM 805 O O . GLY A 1 98 ? 9.857 8.309 -8.940 1.00 95.06 98 GLY A O 1
ATOM 806 N N . LYS A 1 99 ? 8.511 7.898 -10.700 1.00 97.00 99 LYS A N 1
ATOM 807 C CA . LYS A 1 99 ? 7.252 8.230 -10.027 1.00 97.00 99 LYS A CA 1
ATOM 808 C C . LYS A 1 99 ? 6.591 6.990 -9.448 1.00 97.00 99 LYS A C 1
ATOM 810 O O . LYS A 1 99 ? 6.468 5.960 -10.100 1.00 97.00 99 LYS A O 1
ATOM 815 N N . TYR A 1 100 ? 6.111 7.136 -8.224 1.00 97.94 100 TYR A N 1
ATOM 816 C CA . TYR A 1 100 ? 5.232 6.187 -7.573 1.00 97.94 100 TYR A CA 1
ATOM 817 C C . TYR A 1 100 ? 3.779 6.620 -7.711 1.00 97.94 100 TYR A C 1
ATOM 819 O O . TYR A 1 100 ? 3.452 7.810 -7.622 1.00 97.94 100 TYR A O 1
ATOM 827 N N . TYR A 1 101 ? 2.911 5.630 -7.858 1.00 98.12 101 TYR A N 1
ATOM 828 C CA . TYR A 1 101 ? 1.477 5.747 -7.667 1.00 98.12 101 TYR A CA 1
ATOM 829 C C . TYR A 1 101 ? 1.007 4.617 -6.754 1.00 98.12 101 TYR A C 1
ATOM 831 O O . TYR A 1 101 ? 1.426 3.471 -6.903 1.00 98.12 101 TYR A O 1
ATOM 839 N N . GLY A 1 102 ? 0.151 4.947 -5.795 1.00 98.31 102 GLY A N 1
ATOM 840 C CA . GLY A 1 102 ? -0.459 3.989 -4.888 1.00 98.31 102 GLY A CA 1
ATOM 841 C C . GLY A 1 102 ? -1.957 4.216 -4.825 1.00 98.31 102 GLY A C 1
ATOM 842 O O . GLY A 1 102 ? -2.393 5.356 -4.672 1.00 98.31 102 GLY A O 1
ATOM 843 N N . GLU A 1 103 ? -2.744 3.152 -4.914 1.00 98.56 103 GLU A N 1
ATOM 844 C CA . GLU A 1 103 ? -4.199 3.209 -4.808 1.00 98.56 103 GLU A CA 1
ATOM 845 C C . GLU A 1 103 ? -4.725 2.116 -3.893 1.00 98.56 103 GLU A C 1
ATOM 847 O O . GLU A 1 103 ? -4.456 0.935 -4.100 1.00 98.56 103 GLU A O 1
ATOM 852 N N . LYS A 1 104 ? -5.520 2.520 -2.906 1.00 98.56 104 LYS A N 1
ATOM 853 C CA . LYS A 1 104 ? -6.183 1.612 -1.981 1.00 98.56 104 LYS A CA 1
ATOM 854 C C . LYS A 1 104 ? -7.633 1.407 -2.408 1.00 98.56 104 LYS A C 1
ATOM 856 O O . LYS A 1 104 ? -8.356 2.384 -2.629 1.00 98.56 104 LYS A O 1
ATOM 861 N N . GLN A 1 105 ? -8.065 0.152 -2.478 1.00 98.44 105 GLN A N 1
ATOM 862 C CA . GLN A 1 105 ? -9.424 -0.242 -2.832 1.00 98.44 105 GLN A CA 1
ATOM 863 C C . GLN A 1 105 ? -10.036 -1.166 -1.779 1.00 98.44 105 GLN A C 1
ATOM 865 O O . GLN A 1 105 ? -9.403 -2.127 -1.350 1.00 98.44 105 GLN A O 1
ATOM 870 N N . ILE A 1 106 ? -11.285 -0.895 -1.401 1.00 98.12 106 ILE A N 1
ATOM 871 C CA . ILE A 1 106 ? -12.084 -1.712 -0.484 1.00 98.12 106 ILE A CA 1
ATOM 872 C C . ILE A 1 106 ? -13.437 -1.988 -1.146 1.00 98.12 106 ILE A C 1
ATOM 874 O O . ILE A 1 106 ? -14.119 -1.050 -1.561 1.00 98.12 106 ILE A O 1
ATOM 878 N N . ASN A 1 107 ? -13.842 -3.254 -1.231 1.00 96.81 107 ASN A N 1
ATOM 879 C CA . ASN A 1 107 ? -15.061 -3.717 -1.899 1.00 96.81 107 ASN A CA 1
ATOM 880 C C . ASN A 1 107 ? -15.171 -3.181 -3.340 1.00 96.81 107 ASN A C 1
ATOM 882 O O . ASN A 1 107 ? -16.164 -2.539 -3.692 1.00 96.81 107 ASN A O 1
ATOM 886 N N . ASN A 1 108 ? -14.105 -3.356 -4.134 1.00 93.94 108 ASN A N 1
ATOM 887 C CA . ASN A 1 108 ? -13.938 -2.817 -5.493 1.00 93.94 108 ASN A CA 1
ATOM 888 C C . ASN A 1 108 ? -14.109 -1.290 -5.634 1.00 93.94 108 ASN A C 1
ATOM 890 O O . ASN A 1 108 ? -14.321 -0.780 -6.735 1.00 93.94 108 ASN A O 1
ATOM 894 N N . LYS A 1 109 ? -14.022 -0.529 -4.536 1.00 97.44 109 LYS A N 1
ATOM 895 C CA . LYS A 1 109 ? -14.101 0.936 -4.557 1.00 97.44 109 LYS A CA 1
ATOM 896 C C . LYS A 1 109 ? -12.790 1.545 -4.111 1.00 97.44 109 LYS A C 1
ATOM 898 O O . LYS A 1 109 ? -12.275 1.219 -3.045 1.00 97.44 109 LYS A O 1
ATOM 903 N N . LYS A 1 110 ? -12.289 2.496 -4.895 1.00 97.75 110 LYS A N 1
ATOM 904 C CA . LYS A 1 110 ? -11.162 3.341 -4.508 1.00 97.75 110 LYS A CA 1
ATOM 905 C C . LYS A 1 110 ? -11.514 4.150 -3.260 1.00 97.75 110 LYS A C 1
ATOM 907 O O . LYS A 1 110 ? -12.469 4.923 -3.276 1.00 97.75 110 LYS A O 1
ATOM 912 N N . VAL A 1 111 ? -10.722 3.990 -2.201 1.00 96.56 111 VAL A N 1
ATOM 913 C CA . VAL A 1 111 ? -10.871 4.739 -0.938 1.00 96.56 111 VAL A CA 1
ATOM 914 C C . VAL A 1 111 ? -9.803 5.816 -0.765 1.00 96.56 111 VAL A C 1
ATOM 916 O O . VAL A 1 111 ? -9.971 6.726 0.039 1.00 96.56 111 VAL A O 1
ATOM 919 N N . GLY A 1 112 ? -8.719 5.744 -1.538 1.00 96.81 112 GLY A N 1
ATOM 920 C CA . GLY A 1 112 ? -7.684 6.768 -1.551 1.00 96.81 112 GLY A CA 1
ATOM 921 C C . GLY A 1 112 ? -6.544 6.431 -2.502 1.00 96.81 112 GLY A C 1
ATOM 922 O O . GLY A 1 112 ? -6.397 5.294 -2.953 1.00 96.81 112 GLY A O 1
ATOM 923 N N . SER A 1 113 ? -5.731 7.435 -2.812 1.00 97.88 113 SER A N 1
ATOM 924 C CA . SER A 1 113 ? -4.513 7.263 -3.601 1.00 97.88 113 SER A CA 1
ATOM 925 C C . SER A 1 113 ? -3.477 8.327 -3.272 1.00 97.88 113 SER A C 1
ATOM 927 O O . SER A 1 113 ? -3.832 9.430 -2.864 1.00 97.88 113 SER A O 1
ATOM 929 N N . ALA A 1 114 ? -2.212 8.018 -3.535 1.00 97.50 114 ALA A N 1
ATOM 930 C CA . ALA A 1 114 ? -1.106 8.963 -3.486 1.00 97.50 114 ALA A CA 1
ATOM 931 C C . ALA A 1 114 ? -0.244 8.828 -4.745 1.00 97.50 114 ALA A C 1
ATOM 933 O O . ALA A 1 114 ? -0.187 7.765 -5.363 1.00 97.50 114 ALA A O 1
ATOM 934 N N . ALA A 1 115 ? 0.445 9.904 -5.120 1.00 96.94 115 ALA A N 1
ATOM 935 C CA . ALA A 1 115 ? 1.424 9.896 -6.199 1.00 96.94 115 ALA A CA 1
ATOM 936 C C . ALA A 1 115 ? 2.588 10.831 -5.859 1.00 96.94 115 ALA A C 1
ATOM 938 O O . ALA A 1 115 ? 2.378 11.880 -5.251 1.00 96.94 115 ALA A O 1
ATOM 939 N N . GLY A 1 116 ? 3.807 10.486 -6.268 1.00 94.69 116 GLY A N 1
ATOM 940 C CA . GLY A 1 116 ? 4.983 11.312 -5.987 1.00 94.69 116 GLY A CA 1
ATOM 941 C C . GLY A 1 116 ? 6.231 10.837 -6.722 1.00 94.69 116 GLY A C 1
ATOM 942 O O . GLY A 1 116 ? 6.354 9.658 -7.034 1.00 94.69 116 GLY A O 1
ATOM 943 N N . LYS A 1 117 ? 7.153 11.755 -7.021 1.00 93.12 117 LYS A N 1
ATOM 944 C CA . LYS A 1 117 ? 8.412 11.464 -7.724 1.00 93.12 117 LYS A CA 1
ATOM 945 C C . LYS A 1 117 ? 9.575 11.338 -6.740 1.00 93.12 117 LYS A C 1
ATOM 947 O O . LYS A 1 117 ? 9.723 12.188 -5.870 1.00 93.12 117 LYS A O 1
ATOM 952 N N . GLY A 1 118 ? 10.414 10.317 -6.918 1.00 79.00 118 GLY A N 1
ATOM 953 C CA . GLY A 1 118 ? 11.777 10.231 -6.373 1.00 79.00 118 GLY A CA 1
ATOM 954 C C . GLY A 1 118 ? 11.934 10.042 -4.858 1.00 79.00 118 GLY A C 1
ATOM 955 O O . GLY A 1 118 ? 13.009 9.643 -4.425 1.00 79.00 118 GLY A O 1
ATOM 956 N N . ASP A 1 119 ? 10.898 10.276 -4.051 1.00 90.88 119 ASP A N 1
ATOM 957 C CA . ASP A 1 119 ? 10.992 10.230 -2.588 1.00 90.88 119 ASP A CA 1
ATOM 958 C C . ASP A 1 119 ? 10.130 9.103 -2.002 1.00 90.88 119 ASP A C 1
ATOM 960 O O . ASP A 1 119 ? 8.917 9.239 -1.826 1.00 90.88 119 ASP A O 1
ATOM 964 N N . TRP A 1 120 ? 10.787 7.979 -1.696 1.00 94.44 120 TRP A N 1
ATOM 965 C CA . TRP A 1 120 ? 10.182 6.807 -1.056 1.00 94.44 120 TRP A CA 1
ATOM 966 C C . TRP A 1 120 ? 9.469 7.167 0.251 1.00 94.44 120 TRP A C 1
ATOM 968 O O . TRP A 1 120 ? 8.325 6.771 0.470 1.00 94.44 120 TRP A O 1
ATOM 978 N N . HIS A 1 121 ? 10.131 7.948 1.107 1.00 95.50 121 HIS A N 1
ATOM 979 C CA . HIS A 1 121 ? 9.634 8.249 2.445 1.00 95.50 121 HIS A CA 1
ATOM 980 C C . HIS A 1 121 ? 8.382 9.114 2.367 1.00 95.50 121 HIS A C 1
ATOM 982 O O . HIS A 1 121 ? 7.367 8.779 2.974 1.00 95.50 121 HIS A O 1
ATOM 988 N N . LYS A 1 122 ? 8.416 10.187 1.567 1.00 94.94 122 LYS A N 1
ATOM 989 C CA . LYS A 1 122 ? 7.247 11.061 1.400 1.00 94.94 122 LYS A CA 1
ATOM 990 C C . LYS A 1 122 ? 6.088 10.345 0.726 1.00 94.94 122 LYS A C 1
ATOM 992 O O . LYS A 1 122 ? 4.956 10.482 1.185 1.00 94.94 122 LYS A O 1
ATOM 997 N N . PHE A 1 123 ? 6.355 9.574 -0.331 1.00 97.31 123 PHE A N 1
ATOM 998 C CA . PHE A 1 123 ? 5.306 8.827 -1.019 1.00 97.31 123 PHE A CA 1
ATOM 999 C C . PHE A 1 123 ? 4.578 7.883 -0.059 1.00 97.31 123 PHE A C 1
ATOM 1001 O O . PHE A 1 123 ? 3.354 7.952 0.041 1.00 97.31 123 PHE A O 1
ATOM 1008 N N . PHE A 1 124 ? 5.311 7.049 0.686 1.00 97.50 124 PHE A N 1
ATOM 1009 C CA . PHE A 1 124 ? 4.676 6.092 1.586 1.00 97.50 124 PHE A CA 1
ATOM 1010 C C . PHE A 1 124 ? 4.058 6.738 2.822 1.00 97.50 124 PHE A C 1
ATOM 1012 O O . PHE A 1 124 ? 2.980 6.309 3.228 1.00 97.50 124 PHE A O 1
ATOM 1019 N N . ALA A 1 125 ? 4.652 7.803 3.368 1.00 95.56 125 ALA A N 1
ATOM 1020 C CA . ALA A 1 125 ? 4.026 8.561 4.447 1.00 95.56 125 ALA A CA 1
ATOM 1021 C C . ALA A 1 125 ? 2.661 9.130 4.015 1.00 95.56 125 ALA A C 1
ATOM 1023 O O . ALA A 1 125 ? 1.683 8.994 4.745 1.00 95.56 125 ALA A O 1
ATOM 1024 N N . HIS A 1 126 ? 2.564 9.701 2.807 1.00 94.94 126 HIS A N 1
ATOM 1025 C CA . HIS A 1 126 ? 1.295 10.198 2.264 1.00 94.94 126 HIS A CA 1
ATOM 1026 C C . HIS A 1 126 ? 0.316 9.072 1.924 1.00 94.94 126 HIS A C 1
ATOM 1028 O O . HIS A 1 126 ? -0.873 9.191 2.210 1.00 94.94 126 HIS A O 1
ATOM 1034 N N . LEU A 1 127 ? 0.800 7.977 1.331 1.00 97.56 127 LEU A N 1
ATOM 1035 C CA . LEU A 1 127 ? -0.038 6.827 1.002 1.00 97.56 127 LEU A CA 1
ATOM 1036 C C . LEU A 1 127 ? -0.671 6.231 2.261 1.00 97.56 127 LEU A C 1
ATOM 1038 O O . LEU A 1 127 ? -1.862 5.958 2.282 1.00 97.56 127 LEU A O 1
ATOM 1042 N N . THR A 1 128 ? 0.106 6.040 3.322 1.00 97.19 128 THR A N 1
ATOM 1043 C CA . THR A 1 128 ? -0.364 5.383 4.552 1.00 97.19 128 THR A CA 1
ATOM 1044 C C . THR A 1 128 ? -1.220 6.291 5.434 1.00 97.19 128 THR A C 1
ATOM 1046 O O . THR A 1 128 ? -2.091 5.782 6.141 1.00 97.19 128 THR A O 1
ATOM 1049 N N . ILE A 1 129 ? -1.086 7.619 5.298 1.00 95.00 129 ILE A N 1
ATOM 1050 C CA . ILE A 1 129 ? -1.974 8.614 5.926 1.00 95.00 129 ILE A CA 1
ATOM 1051 C C . ILE A 1 129 ? -3.448 8.431 5.540 1.00 95.00 129 ILE A C 1
ATOM 1053 O O . ILE A 1 129 ? -4.315 8.851 6.304 1.00 95.00 129 ILE A O 1
ATOM 1057 N N . ILE A 1 130 ? -3.743 7.759 4.415 1.00 94.69 130 ILE A N 1
ATOM 1058 C CA . ILE A 1 130 ? -5.109 7.353 4.034 1.00 94.69 130 ILE A CA 1
ATOM 1059 C C . ILE A 1 130 ? -5.807 6.604 5.183 1.00 94.69 130 ILE A C 1
ATOM 1061 O O . ILE A 1 130 ? -7.021 6.712 5.336 1.00 94.69 130 ILE A O 1
ATOM 1065 N N . GLY A 1 131 ? -5.055 5.864 6.007 1.00 94.44 131 GLY A N 1
ATOM 1066 C CA . GLY A 1 131 ? -5.601 5.152 7.157 1.00 94.44 131 GLY A CA 1
ATOM 1067 C C . GLY A 1 131 ? -6.530 4.007 6.757 1.00 94.44 131 GLY A C 1
ATOM 1068 O O . GLY A 1 131 ? -6.393 3.419 5.681 1.00 94.44 131 GLY A O 1
ATOM 1069 N N . LEU A 1 132 ? -7.446 3.648 7.654 1.00 93.31 132 LEU A N 1
ATOM 1070 C CA . LEU A 1 132 ? -8.456 2.617 7.442 1.00 93.31 132 LEU A CA 1
ATOM 1071 C C . LEU A 1 132 ? -9.744 3.195 6.856 1.00 93.31 132 LEU A C 1
ATOM 1073 O O . LEU A 1 132 ? -10.152 4.304 7.195 1.00 93.31 132 LEU A O 1
ATOM 1077 N N . ALA A 1 133 ? -10.422 2.402 6.030 1.00 92.69 133 ALA A N 1
ATOM 1078 C CA . ALA A 1 133 ? -11.700 2.770 5.430 1.00 92.69 133 ALA A CA 1
ATOM 1079 C C . ALA A 1 133 ? -12.848 1.855 5.886 1.00 92.69 133 ALA A C 1
ATOM 1081 O O . ALA A 1 133 ? -12.656 0.732 6.355 1.00 92.69 133 ALA A O 1
ATOM 1082 N N . LYS A 1 134 ? -14.088 2.332 5.734 1.00 89.75 134 LYS A N 1
ATOM 1083 C CA . LYS A 1 134 ? -15.283 1.546 6.066 1.00 89.75 134 LYS A CA 1
ATOM 1084 C C . LYS A 1 134 ? -15.336 0.266 5.224 1.00 89.75 134 LYS A C 1
ATOM 1086 O O . LYS A 1 134 ? -15.230 0.319 4.003 1.00 89.75 134 LYS A O 1
ATOM 1091 N N . GLY A 1 135 ? -15.580 -0.867 5.882 1.00 89.81 135 GLY A N 1
ATOM 1092 C CA . GLY A 1 135 ? -15.666 -2.183 5.238 1.00 89.81 1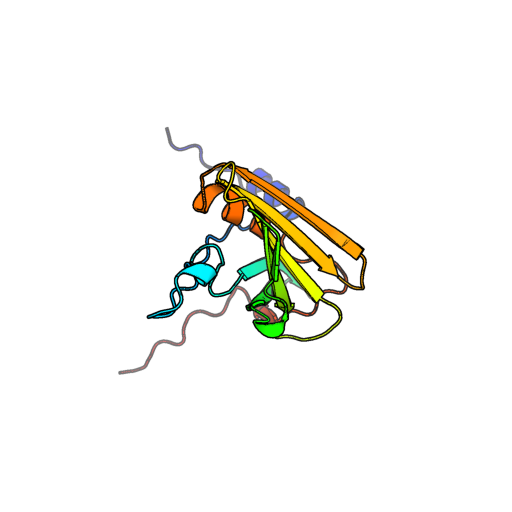35 GLY A CA 1
ATOM 1093 C C . GLY A 1 135 ? -14.323 -2.898 5.085 1.00 89.81 135 GLY A C 1
ATOM 1094 O O . GLY A 1 135 ? -14.306 -4.049 4.662 1.00 89.81 135 GLY A O 1
ATOM 1095 N N . GLU A 1 136 ? -13.219 -2.255 5.462 1.00 94.94 136 GLU A N 1
ATOM 1096 C CA . GLU A 1 136 ? -11.901 -2.875 5.479 1.00 94.94 136 GLU A CA 1
ATOM 1097 C C . GLU A 1 136 ? -11.753 -3.837 6.663 1.00 94.94 136 GLU A C 1
ATOM 1099 O O . GLU A 1 136 ? -12.089 -3.505 7.806 1.00 94.94 136 GLU A O 1
ATOM 1104 N N . ARG A 1 137 ? -11.222 -5.036 6.405 1.00 94.50 137 ARG A N 1
ATOM 1105 C CA . ARG A 1 137 ? -10.852 -5.971 7.473 1.00 94.50 137 ARG A CA 1
ATOM 1106 C C . ARG A 1 137 ? -9.597 -5.468 8.181 1.00 94.50 137 ARG A C 1
ATOM 1108 O O . ARG A 1 137 ? -8.611 -5.112 7.548 1.00 94.50 137 ARG A O 1
ATOM 1115 N N . CYS A 1 138 ? -9.627 -5.424 9.503 1.00 93.81 138 CYS A N 1
ATOM 1116 C CA . CYS A 1 138 ? -8.500 -4.968 10.304 1.00 93.81 138 CYS A CA 1
ATOM 1117 C C . CYS A 1 138 ? -8.492 -5.664 11.663 1.00 93.81 138 CYS A C 1
ATOM 1119 O O . CYS A 1 138 ? -9.513 -6.176 12.130 1.00 93.81 138 CYS A O 1
ATOM 1121 N N . LEU A 1 139 ? -7.328 -5.657 12.302 1.00 91.44 139 LEU A N 1
ATOM 1122 C CA . LEU A 1 139 ? -7.170 -6.058 13.689 1.00 91.44 139 LEU A CA 1
ATOM 1123 C C . LEU A 1 139 ? -7.389 -4.847 14.593 1.00 91.44 139 LEU A C 1
ATOM 1125 O O . LEU A 1 139 ? -6.699 -3.835 14.459 1.00 91.44 139 LEU A O 1
ATOM 1129 N N . PHE A 1 140 ? -8.311 -4.967 15.544 1.00 87.25 140 PHE A N 1
ATOM 1130 C CA . PHE A 1 140 ? -8.458 -3.996 16.622 1.00 87.25 140 PHE A CA 1
ATOM 1131 C C . PHE A 1 140 ? -7.540 -4.375 17.781 1.00 87.25 140 PHE A C 1
ATOM 1133 O O . PHE A 1 140 ? -7.548 -5.518 18.233 1.00 87.25 140 PHE A O 1
ATOM 1140 N N . LYS A 1 141 ? -6.761 -3.411 18.269 1.00 82.38 141 LYS A N 1
ATOM 1141 C CA . LYS A 1 141 ? -5.987 -3.532 19.506 1.00 82.38 141 LYS A CA 1
ATOM 1142 C C . LYS A 1 141 ? -6.331 -2.384 20.439 1.00 82.38 141 LYS A C 1
ATOM 1144 O O . LYS A 1 141 ? -6.513 -1.249 19.988 1.00 82.38 141 LYS A O 1
ATOM 1149 N N . ASP A 1 142 ? -6.346 -2.662 21.732 1.00 78.06 142 ASP A N 1
ATOM 1150 C CA . ASP A 1 142 ? -6.445 -1.612 22.736 1.00 78.06 142 ASP A CA 1
ATOM 1151 C C . ASP A 1 142 ? -5.177 -0.752 22.704 1.00 78.06 142 ASP A C 1
ATOM 1153 O O . ASP A 1 142 ? -4.062 -1.240 22.499 1.00 78.06 142 ASP A O 1
ATOM 1157 N N . PHE A 1 143 ? -5.342 0.560 22.874 1.00 64.00 143 PHE A N 1
ATOM 1158 C CA . PHE A 1 143 ? -4.204 1.482 22.917 1.00 64.00 143 PHE A CA 1
ATOM 1159 C C . PHE A 1 143 ? -3.407 1.359 24.234 1.00 64.00 143 PHE A C 1
ATOM 1161 O O . PHE A 1 143 ? -2.267 1.804 24.309 1.00 64.00 143 PHE A O 1
ATOM 1168 N N . ALA A 1 144 ? -3.999 0.739 25.264 1.00 58.16 144 ALA A N 1
ATOM 1169 C CA . ALA A 1 144 ? -3.507 0.724 26.642 1.00 58.16 144 ALA A CA 1
ATOM 1170 C C . ALA A 1 144 ? -2.704 -0.527 27.054 1.00 58.16 144 ALA A C 1
ATOM 1172 O O . ALA A 1 144 ? -2.391 -0.664 28.237 1.00 58.16 144 ALA A O 1
ATOM 1173 N N . GLU A 1 145 ? -2.347 -1.435 26.139 1.00 49.59 145 GLU A N 1
ATOM 1174 C CA . GLU A 1 145 ? -1.451 -2.546 26.492 1.00 49.59 145 GLU A CA 1
ATOM 1175 C C . GLU A 1 145 ? -0.040 -2.011 26.784 1.00 49.59 145 GLU A C 1
ATOM 1177 O O . GLU A 1 145 ? 0.789 -1.838 25.888 1.00 49.59 145 GLU A O 1
ATOM 1182 N N . LYS A 1 146 ? 0.240 -1.751 28.068 1.00 44.34 146 LYS A N 1
ATOM 1183 C CA . LYS A 1 146 ? 1.613 -1.738 28.573 1.00 44.34 146 LYS A CA 1
ATOM 1184 C C . LYS A 1 146 ? 2.224 -3.113 28.271 1.00 44.34 146 LYS A C 1
ATOM 1186 O O . LYS A 1 146 ? 1.548 -4.118 28.502 1.00 44.34 146 LYS A O 1
ATOM 1191 N N . PRO A 1 147 ? 3.473 -3.192 27.781 1.00 45.81 147 PRO A N 1
ATOM 1192 C CA . PRO A 1 147 ? 4.148 -4.474 27.678 1.00 45.81 147 PRO A CA 1
ATOM 1193 C C . PRO A 1 147 ? 4.164 -5.117 29.064 1.00 45.81 147 PRO A C 1
ATOM 1195 O O . PRO A 1 147 ? 4.529 -4.459 30.038 1.00 45.81 147 PRO A O 1
ATOM 1198 N N . ALA A 1 148 ? 3.736 -6.377 29.155 1.00 50.47 148 ALA A N 1
ATOM 1199 C CA . ALA A 1 148 ? 3.881 -7.149 30.376 1.00 50.47 148 ALA A CA 1
ATOM 1200 C C . ALA A 1 148 ? 5.362 -7.127 30.777 1.00 50.47 148 ALA A C 1
ATOM 1202 O O . ALA A 1 148 ? 6.224 -7.563 30.008 1.00 50.47 148 ALA A O 1
ATOM 1203 N N . GLU A 1 149 ? 5.653 -6.574 31.954 1.00 45.91 149 GLU A N 1
ATOM 1204 C CA . GLU A 1 149 ? 6.969 -6.671 32.569 1.00 45.91 149 GLU A CA 1
ATOM 1205 C C . GLU A 1 149 ? 7.335 -8.154 32.635 1.00 45.91 149 GLU A C 1
ATOM 1207 O O . GLU A 1 149 ? 6.663 -8.955 33.291 1.00 45.91 149 GLU A O 1
ATOM 1212 N N . LYS A 1 150 ? 8.385 -8.540 31.903 1.00 46.28 150 LYS A N 1
ATOM 1213 C CA . LYS A 1 150 ? 9.019 -9.836 32.109 1.00 46.28 150 LYS A CA 1
ATOM 1214 C C . LYS A 1 150 ? 9.547 -9.826 33.539 1.00 46.28 150 LYS A C 1
ATOM 1216 O O . LYS A 1 150 ? 10.528 -9.140 33.815 1.00 46.28 150 LYS A O 1
ATOM 1221 N N . LYS A 1 151 ? 8.886 -10.558 34.436 1.00 45.56 151 LYS A N 1
ATOM 1222 C CA . LYS A 1 151 ? 9.472 -10.912 35.729 1.00 45.56 151 LYS A CA 1
ATOM 1223 C C . LYS A 1 151 ? 10.743 -11.715 35.436 1.00 45.56 151 LYS A C 1
ATOM 1225 O O . LYS A 1 151 ? 10.652 -12.764 34.797 1.00 45.56 151 LYS A O 1
ATOM 1230 N N . GLN A 1 152 ? 11.893 -11.144 35.792 1.00 50.62 152 GLN A N 1
ATOM 1231 C CA . GLN A 1 152 ? 13.149 -11.879 35.953 1.00 50.62 152 GLN A CA 1
ATOM 1232 C C . GLN A 1 152 ? 13.054 -12.781 37.180 1.00 50.62 152 GLN A C 1
ATOM 1234 O O . GLN A 1 152 ? 12.346 -12.384 38.136 1.00 50.62 152 GLN A O 1
#

Secondary structure (DSSP, 8-state):
---PPPHHHHHHHHHT-------PPB---TT-GGGTTSBS-EEEEEEEEETTEEEEEEEEEEE-GGG-EEETTEEEEEEEETT-SSEEEEEEEETTTTEEEEEEEETTEEEEEEEEES-HHHHHHHHHTT---TT---EEEETT-PPP----

Sequence (152 aa):
MTNEITKEEAKKAMEKGTHFGFVPHRLEIKGFSKYNHFPLNVLFMSLAKKDGKQVRGIAVYEPDFHTYKKDGHLNLMRYHNIYGGDCFLYIVYDESNGKYYGEKQINNKKVGSAAGKGDWHKFFAHLTIIGLAKGERCLFKDFAEKPAEKKQ

Radius of gyration: 17.9 Å; chains: 1; bounding box: 36×42×57 Å

Foldseek 3Di:
DDPDQDPVNVVVCVVVWDFFFDQADFPDDVPCCLRRLDGQKAKFWTWDDDPNFIKIWIWIWHWPVVQWDDDPQKTKTKTATPLDAPWIKIWIAGNVFQKIKIFIDHPNHTQDIFMDHDDSRVRRRVGRSSHDDPRDGTDIDGPPDDPPPPDD